Protein AF-A0A3C0W4L0-F1 (afdb_monomer)

Solvent-accessible surface area (backbone atoms only — not comparable to full-atom values): 7426 Å² total; per-residue (Å²): 118,70,77,74,48,52,60,53,75,69,36,69,66,49,52,52,50,51,52,50,51,52,50,52,52,50,57,62,49,46,58,58,50,50,53,48,50,55,60,29,67,74,44,61,80,92,48,27,71,58,48,40,53,51,43,54,53,50,50,51,50,51,48,51,50,50,52,51,49,48,58,54,44,64,68,42,68,60,64,76,41,72,74,82,52,77,50,104,87,46,76,51,57,45,28,57,56,57,56,48,51,51,53,51,50,51,49,49,55,51,49,53,51,53,55,51,52,64,65,65,68,71,67,79,93,78,85,131

Foldseek 3Di:
DVVVCVVLVVDPVNVVVVVVVVVVCVVVVVVLLVVQQVVLVVDDPVCSVVSSVVSVVVSVVVVVVVVVVVVVQVVQQPQPDQVVDDDVVDGPRDGSVNVVCVVVVVVVVVVVVVVVVVVPPPPDPDDD

Sequence (128 aa):
MLESITPLLTDPAAWAALVTLVVMEVVLGIDNLIFISILSNKLPPEHRQRTRRIGIGLALIMRLGLLATIGWIVGLTQPVFDLGFHGETFDTAFSWRDLILIAGGLFLLWKATKEIHHAVDTTPSNAM

Secondary structure (DSSP, 8-state):
--TTTHHHHH-HHHHHHHHHHHHHHHHHHHHHHHHHHHHHHTS-HHHHHHHHHHHHHHHHHHHHHHHHHHHHHHH--S-SEEEEEEETTEEEEE-HHHHHHHHHHHHHHHHHHHHHHHHHTT------

pLDDT: mean 76.52, std 12.46, range [43.38, 95.94]

Mean predicted aligned error: 12.7 Å

Structure (mmCIF, N/CA/C/O backbone):
data_AF-A0A3C0W4L0-F1
#
_entry.id   AF-A0A3C0W4L0-F1
#
loop_
_atom_site.group_PDB
_atom_site.id
_atom_site.type_symbol
_atom_site.label_atom_id
_atom_site.label_alt_id
_atom_site.label_comp_id
_atom_site.label_asym_id
_atom_site.label_entity_id
_atom_site.label_seq_id
_atom_site.pdbx_PDB_ins_code
_atom_site.Cartn_x
_atom_site.Cartn_y
_atom_site.Cartn_z
_atom_site.occupancy
_atom_site.B_iso_or_equiv
_atom_site.auth_seq_id
_atom_site.auth_comp_id
_atom_site.auth_asym_id
_atom_site.auth_atom_id
_atom_site.pdbx_PDB_model_num
ATOM 1 N N . MET A 1 1 ? -8.231 2.535 -29.037 1.00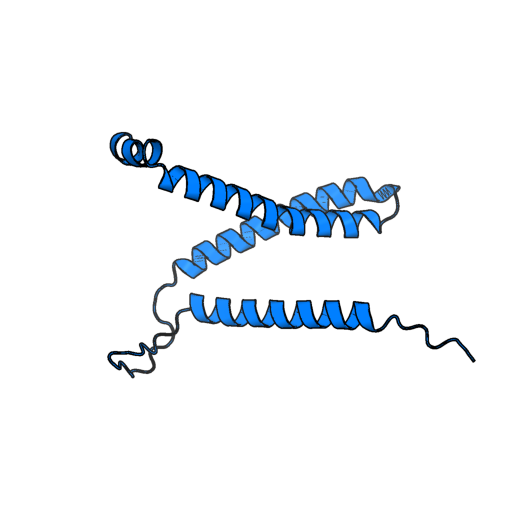 56.16 1 MET A N 1
ATOM 2 C CA . MET A 1 1 ? -8.415 2.359 -27.574 1.00 56.16 1 MET A CA 1
ATOM 3 C C . MET A 1 1 ? -9.290 1.158 -27.217 1.00 56.16 1 MET A C 1
ATOM 5 O O . MET A 1 1 ? -8.930 0.455 -26.286 1.00 56.16 1 MET A O 1
ATOM 9 N N . LEU A 1 2 ? -10.400 0.879 -27.921 1.00 60.41 2 LEU A N 1
ATOM 10 C CA . LEU A 1 2 ? -11.197 -0.336 -27.661 1.00 60.41 2 LEU A CA 1
ATOM 11 C C . LEU A 1 2 ? -10.554 -1.624 -28.223 1.00 60.41 2 LEU A C 1
ATOM 13 O O . LEU A 1 2 ? -10.645 -2.659 -27.575 1.00 60.41 2 LEU A O 1
ATOM 17 N N . GLU A 1 3 ? -9.824 -1.558 -29.344 1.00 67.62 3 GLU A N 1
ATOM 18 C CA . GLU A 1 3 ? -9.100 -2.716 -29.920 1.00 67.62 3 GLU A CA 1
ATOM 19 C C . GLU A 1 3 ? -7.938 -3.223 -29.048 1.00 67.62 3 GLU A C 1
ATOM 21 O O . GLU A 1 3 ? -7.581 -4.394 -29.107 1.00 67.62 3 GLU A O 1
ATOM 26 N N . SER A 1 4 ? -7.361 -2.370 -28.195 1.00 69.00 4 SER A N 1
ATOM 27 C CA . SER A 1 4 ? -6.267 -2.752 -27.291 1.00 69.00 4 SER A CA 1
ATOM 28 C C . SER A 1 4 ? -6.737 -3.506 -26.043 1.00 69.00 4 SER A C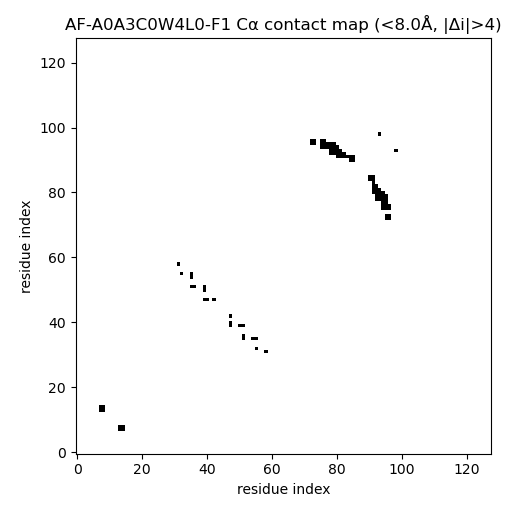 1
ATOM 30 O O . SER A 1 4 ? -5.942 -4.206 -25.427 1.00 69.00 4 SER A O 1
ATOM 32 N N . ILE A 1 5 ? -8.015 -3.383 -25.659 1.00 75.56 5 ILE A N 1
ATOM 33 C CA . ILE A 1 5 ? -8.580 -4.078 -24.486 1.00 75.56 5 ILE A CA 1
ATOM 34 C C . ILE A 1 5 ? -9.305 -5.378 -24.848 1.00 75.56 5 ILE A C 1
ATOM 36 O O . ILE A 1 5 ? -9.491 -6.238 -23.995 1.00 75.56 5 ILE A O 1
ATOM 40 N N . THR A 1 6 ? -9.694 -5.555 -26.112 1.00 77.25 6 THR A N 1
ATOM 41 C CA . THR A 1 6 ? -10.334 -6.780 -26.6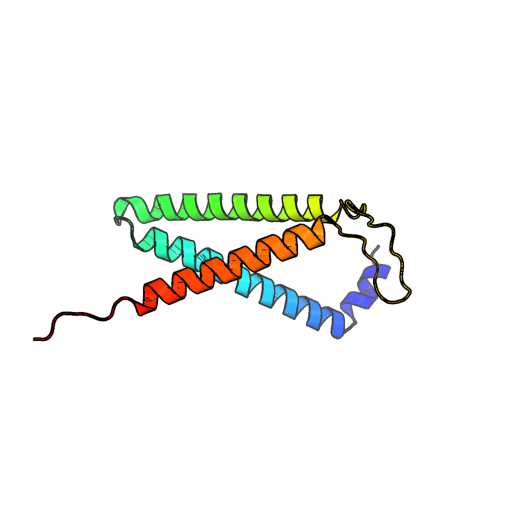11 1.00 77.25 6 THR A CA 1
ATOM 42 C C . THR A 1 6 ? -9.505 -8.055 -26.372 1.00 77.25 6 THR A C 1
ATOM 44 O O . THR A 1 6 ? -10.089 -9.039 -25.910 1.00 77.25 6 THR A O 1
ATOM 47 N N . PRO A 1 7 ? -8.171 -8.071 -26.597 1.00 74.81 7 PRO A N 1
ATOM 48 C CA . PRO A 1 7 ? -7.357 -9.245 -26.275 1.00 74.81 7 PRO A CA 1
ATOM 49 C C . PRO A 1 7 ? -7.277 -9.509 -24.763 1.00 74.81 7 PRO A C 1
ATOM 51 O O . PRO A 1 7 ? -7.342 -10.659 -24.349 1.00 74.81 7 PRO A O 1
ATOM 54 N N . LEU A 1 8 ? -7.243 -8.468 -23.921 1.00 75.38 8 LEU A N 1
ATOM 55 C CA . LEU A 1 8 ? -7.247 -8.614 -22.455 1.00 75.38 8 LEU A CA 1
ATOM 56 C C . LEU A 1 8 ? -8.557 -9.215 -21.923 1.00 75.38 8 LEU A C 1
ATOM 58 O O . LEU A 1 8 ? -8.553 -9.927 -20.928 1.00 75.38 8 LEU A O 1
ATOM 62 N N . LEU A 1 9 ? -9.687 -8.938 -22.578 1.00 78.88 9 LEU A N 1
ATOM 63 C CA . LEU A 1 9 ? -10.995 -9.473 -22.185 1.00 78.88 9 LEU A CA 1
ATOM 64 C C . LEU A 1 9 ? -11.185 -10.945 -22.574 1.00 78.88 9 LEU A C 1
ATOM 66 O O . LEU A 1 9 ? -12.030 -11.621 -21.990 1.00 78.88 9 LEU A O 1
ATOM 70 N N . THR A 1 10 ? -10.425 -11.432 -23.555 1.00 84.81 10 THR A N 1
ATOM 71 C CA . THR A 1 10 ? -10.519 -12.806 -24.072 1.00 84.81 10 THR A CA 1
ATOM 72 C C . THR A 1 10 ? -9.392 -13.713 -23.584 1.00 84.81 10 THR A C 1
ATOM 74 O O . THR A 1 10 ? -9.531 -14.930 -23.666 1.00 84.81 10 THR A O 1
ATOM 77 N N . ASP A 1 11 ? -8.317 -13.147 -23.031 1.00 88.69 11 ASP A N 1
ATOM 78 C CA . ASP A 1 11 ? -7.201 -13.891 -22.452 1.00 88.69 11 ASP A CA 1
ATOM 79 C C . ASP A 1 11 ? -7.539 -14.434 -21.043 1.00 88.69 11 ASP A C 1
ATOM 81 O O . ASP A 1 11 ? -7.732 -13.652 -20.104 1.00 88.69 11 ASP A O 1
ATOM 85 N N . PRO A 1 12 ? -7.565 -15.767 -20.838 1.00 88.31 12 PRO A N 1
ATOM 86 C CA . PRO A 1 12 ? -7.772 -16.371 -19.521 1.00 88.31 12 PRO A CA 1
ATOM 87 C C . PRO A 1 12 ? -6.735 -15.935 -18.476 1.00 88.31 12 PRO A C 1
ATOM 89 O O . PRO A 1 12 ? -7.056 -15.856 -17.288 1.00 88.31 12 PRO A O 1
ATOM 92 N N . ALA A 1 13 ? -5.499 -15.635 -18.893 1.00 90.19 13 ALA A N 1
ATOM 93 C CA . ALA A 1 13 ? -4.440 -15.200 -17.989 1.00 90.19 13 ALA A CA 1
ATOM 94 C C . ALA A 1 13 ? -4.720 -13.804 -17.413 1.00 90.19 13 ALA A C 1
ATOM 96 O O . ALA A 1 13 ? -4.478 -13.570 -16.228 1.00 90.19 13 ALA A O 1
ATOM 97 N N . ALA A 1 14 ? -5.297 -12.898 -18.207 1.00 89.12 14 ALA A N 1
ATOM 98 C CA . ALA A 1 14 ? -5.688 -11.568 -17.745 1.00 89.12 14 ALA A CA 1
ATOM 99 C C . ALA A 1 14 ? -6.790 -11.639 -16.675 1.00 89.12 14 ALA A C 1
ATOM 101 O O . ALA A 1 14 ? -6.717 -10.943 -15.660 1.00 89.12 14 ALA A O 1
ATOM 102 N N . TRP A 1 15 ? -7.767 -12.537 -16.842 1.00 91.50 15 TRP A N 1
ATOM 103 C CA . TRP A 1 15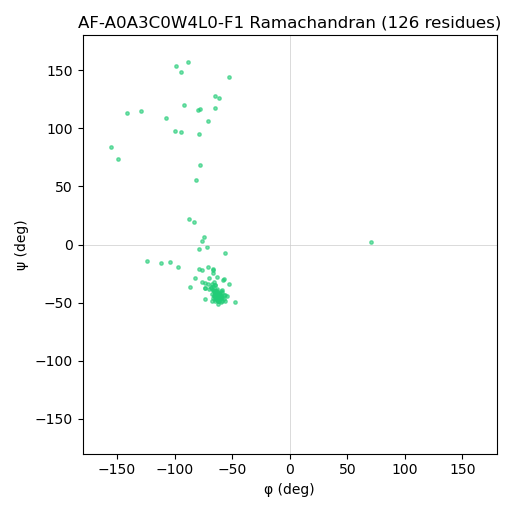 ? -8.794 -12.797 -15.828 1.00 91.50 15 TRP A CA 1
ATOM 104 C C . TRP A 1 15 ? -8.212 -13.400 -14.548 1.00 91.50 15 TRP A C 1
ATOM 106 O O . TRP A 1 15 ? -8.570 -12.969 -13.451 1.00 91.50 15 TRP A O 1
ATOM 116 N N . ALA A 1 16 ? -7.277 -14.346 -14.665 1.00 93.25 16 ALA A N 1
ATOM 117 C CA . ALA A 1 16 ? -6.586 -14.910 -13.508 1.00 93.25 16 ALA A CA 1
ATOM 118 C C . ALA A 1 16 ? -5.761 -13.849 -12.751 1.00 93.25 16 ALA A C 1
ATOM 120 O O . ALA A 1 16 ? -5.811 -13.785 -11.519 1.00 93.25 16 ALA A O 1
ATOM 121 N N . ALA A 1 17 ? -5.051 -12.976 -13.472 1.00 92.88 17 ALA A N 1
ATOM 122 C CA . ALA A 1 17 ? -4.304 -11.866 -12.888 1.00 92.88 17 ALA A CA 1
ATOM 123 C C . ALA A 1 17 ? -5.233 -10.856 -12.198 1.00 92.88 17 ALA A C 1
ATOM 125 O O . ALA A 1 17 ? -4.959 -10.454 -11.070 1.00 92.88 17 ALA A O 1
ATOM 126 N N . LEU A 1 18 ? -6.363 -10.499 -12.820 1.00 92.94 18 LEU A N 1
ATOM 127 C CA . LEU A 1 18 ? -7.370 -9.616 -12.228 1.00 92.94 18 LEU A CA 1
ATOM 128 C C . LEU A 1 18 ? -7.920 -10.194 -10.920 1.00 92.94 18 LEU A C 1
ATOM 130 O O . LEU A 1 18 ? -7.951 -9.497 -9.909 1.00 92.94 18 LEU A O 1
ATOM 134 N N . VAL A 1 19 ? -8.315 -11.471 -10.921 1.00 95.31 19 VAL A N 1
ATOM 135 C CA . VAL A 1 19 ? -8.802 -12.157 -9.715 1.00 95.31 19 VAL A CA 1
ATOM 136 C C . VAL A 1 19 ? -7.734 -12.138 -8.629 1.00 95.31 19 VAL A C 1
ATOM 138 O O . VAL A 1 19 ? -8.030 -11.780 -7.493 1.00 95.31 19 VAL A O 1
ATOM 141 N N . THR A 1 20 ? -6.486 -12.450 -8.976 1.00 94.81 20 THR A N 1
ATOM 142 C CA . THR A 1 20 ? -5.371 -12.430 -8.021 1.00 94.81 20 THR A CA 1
ATOM 143 C C . THR A 1 20 ? -5.154 -11.033 -7.436 1.00 94.81 20 THR A C 1
ATOM 145 O O . THR A 1 20 ? -5.013 -10.899 -6.223 1.00 94.81 20 THR A O 1
ATOM 148 N N . LEU A 1 21 ? -5.191 -9.981 -8.263 1.00 93.19 21 LEU A N 1
ATOM 149 C CA . LEU A 1 21 ? -5.062 -8.592 -7.811 1.00 93.19 21 LEU A CA 1
ATOM 150 C C . LEU A 1 21 ? -6.204 -8.190 -6.875 1.00 93.19 21 LEU A C 1
ATOM 152 O O . LEU A 1 21 ? -5.952 -7.597 -5.831 1.00 93.19 21 LEU A O 1
ATOM 156 N N . VAL A 1 22 ? -7.445 -8.549 -7.212 1.00 93.56 22 VAL A N 1
ATOM 157 C CA . VAL A 1 22 ? -8.618 -8.282 -6.365 1.00 93.56 22 VAL A CA 1
ATOM 158 C C . VAL A 1 22 ? -8.497 -9.012 -5.029 1.00 93.56 22 VAL A C 1
ATOM 160 O O . VAL A 1 22 ? -8.740 -8.416 -3.983 1.00 93.56 22 VAL A O 1
ATOM 163 N N . VAL A 1 23 ? -8.087 -10.282 -5.040 1.00 95.94 23 VAL A N 1
ATOM 164 C CA . VAL A 1 23 ? -7.880 -11.060 -3.812 1.00 95.94 23 VAL A CA 1
ATOM 165 C C . VAL A 1 23 ? -6.786 -10.429 -2.953 1.00 95.94 23 VAL A C 1
ATOM 167 O O . VAL A 1 23 ? -7.007 -10.219 -1.763 1.00 95.94 23 VAL A O 1
ATOM 170 N N . MET A 1 24 ? -5.640 -10.074 -3.540 1.00 93.81 24 MET A N 1
ATOM 171 C CA . MET A 1 24 ? -4.528 -9.462 -2.808 1.00 93.81 24 MET A CA 1
ATOM 172 C C . MET A 1 24 ? -4.926 -8.117 -2.193 1.00 93.81 24 MET A C 1
ATOM 174 O O . MET A 1 24 ? -4.626 -7.842 -1.034 1.00 93.81 24 MET A O 1
ATOM 178 N N . GLU A 1 25 ? -5.656 -7.301 -2.948 1.00 86.62 25 GLU A N 1
ATOM 179 C CA . GLU A 1 25 ? -6.183 -6.014 -2.498 1.00 86.62 25 GLU A CA 1
ATOM 180 C C . GLU A 1 25 ? -7.151 -6.176 -1.314 1.00 86.62 25 GLU A C 1
ATOM 182 O O . GLU A 1 25 ? -7.076 -5.423 -0.341 1.00 86.62 25 GLU A O 1
ATOM 187 N N . VAL A 1 26 ? -8.025 -7.187 -1.354 1.00 88.75 26 VAL A N 1
ATOM 188 C CA . VAL A 1 26 ? -8.943 -7.497 -0.249 1.00 88.75 26 VAL A CA 1
ATOM 189 C C . VAL A 1 26 ? -8.183 -7.988 0.983 1.00 88.75 26 VAL A C 1
ATOM 191 O O . VAL A 1 26 ? -8.447 -7.497 2.077 1.00 88.75 26 VAL A O 1
ATOM 194 N N . VAL A 1 27 ? -7.227 -8.910 0.828 1.00 90.00 27 VAL A N 1
ATOM 195 C CA . VAL A 1 27 ? -6.430 -9.449 1.946 1.00 90.00 27 VAL A CA 1
ATOM 196 C C . VAL A 1 27 ? -5.658 -8.330 2.647 1.00 90.00 27 VAL A C 1
ATOM 198 O O . VAL A 1 27 ? -5.781 -8.167 3.860 1.00 90.00 27 VAL A O 1
ATOM 201 N N . LEU A 1 28 ? -4.952 -7.493 1.883 1.00 84.06 28 LEU A N 1
ATOM 202 C CA . LEU A 1 28 ? -4.228 -6.340 2.424 1.00 84.06 28 LEU A CA 1
ATOM 203 C C . LEU A 1 28 ? -5.174 -5.290 3.032 1.00 84.06 28 LEU A C 1
ATOM 205 O O . LEU A 1 28 ? -4.846 -4.640 4.026 1.00 84.06 28 LEU A O 1
ATOM 209 N N . GLY A 1 29 ? -6.366 -5.115 2.456 1.00 81.56 29 GLY A N 1
ATOM 210 C CA . GLY A 1 29 ? -7.388 -4.207 2.973 1.00 81.56 29 GLY A CA 1
ATOM 211 C C . GLY A 1 29 ? -7.986 -4.656 4.311 1.00 81.56 29 GLY A C 1
ATOM 212 O O . GLY A 1 29 ? -8.302 -3.810 5.156 1.00 81.56 29 GLY A O 1
ATOM 213 N N . ILE A 1 30 ? -8.119 -5.970 4.525 1.00 85.62 30 ILE A N 1
ATOM 214 C CA . ILE A 1 30 ? -8.671 -6.553 5.755 1.00 85.62 30 ILE A CA 1
ATOM 215 C C . ILE A 1 30 ? -7.769 -6.256 6.953 1.00 85.62 30 ILE A C 1
ATOM 217 O O . ILE A 1 30 ? -8.288 -5.807 7.976 1.00 85.62 30 ILE A O 1
ATOM 221 N N . ASP A 1 31 ? -6.449 -6.413 6.829 1.00 82.50 31 ASP A N 1
ATOM 222 C CA . ASP A 1 31 ? -5.503 -6.128 7.920 1.00 82.50 31 ASP A CA 1
ATOM 223 C C . ASP A 1 31 ? -5.670 -4.700 8.462 1.00 82.50 31 ASP A C 1
ATOM 225 O O . ASP A 1 31 ? -5.756 -4.464 9.673 1.00 82.50 31 ASP A O 1
ATOM 229 N N . ASN A 1 32 ? -5.813 -3.736 7.550 1.00 80.69 32 ASN A N 1
ATOM 230 C CA . ASN A 1 32 ? -5.986 -2.329 7.891 1.00 80.69 32 ASN A CA 1
ATOM 231 C C . ASN A 1 32 ? -7.348 -2.049 8.561 1.00 80.69 32 ASN A C 1
ATOM 233 O O . ASN A 1 32 ? -7.433 -1.257 9.504 1.00 80.69 32 ASN A O 1
ATOM 237 N N . LEU A 1 33 ? -8.424 -2.722 8.132 1.00 82.44 33 LEU A N 1
ATOM 238 C CA . LEU A 1 33 ? -9.738 -2.612 8.776 1.00 82.44 33 LEU A CA 1
ATOM 239 C C . LEU A 1 33 ? -9.757 -3.273 10.164 1.00 82.44 33 LEU A C 1
ATOM 241 O O . LEU A 1 33 ? -10.370 -2.729 11.090 1.00 82.44 33 LEU A O 1
ATOM 245 N N . ILE A 1 34 ? -9.077 -4.414 10.321 1.00 84.44 34 ILE A N 1
ATOM 246 C CA . ILE A 1 34 ? -8.940 -5.129 11.595 1.00 84.44 34 ILE A CA 1
ATOM 247 C C . ILE A 1 34 ? -8.243 -4.236 12.622 1.00 84.44 34 ILE A C 1
ATOM 249 O O . ILE A 1 34 ? -8.766 -4.082 13.725 1.00 84.44 34 ILE A O 1
ATOM 253 N N . PHE A 1 35 ? -7.146 -3.562 12.263 1.00 83.19 35 PHE A N 1
ATOM 254 C CA . PHE A 1 35 ? -6.453 -2.639 13.169 1.00 83.19 35 PHE A CA 1
ATOM 255 C C . PHE A 1 35 ? -7.377 -1.529 13.700 1.00 83.19 35 PHE A C 1
ATOM 257 O O . PHE A 1 35 ? -7.477 -1.313 14.912 1.00 83.19 35 PHE A O 1
ATOM 264 N N . ILE A 1 36 ? -8.123 -0.867 12.807 1.00 81.38 36 ILE A N 1
ATOM 265 C CA . ILE A 1 36 ? -9.070 0.198 13.178 1.00 81.38 36 ILE A CA 1
ATOM 266 C C . ILE A 1 36 ? -10.187 -0.358 14.068 1.00 81.38 36 ILE A C 1
ATOM 268 O O . ILE A 1 36 ? -10.604 0.290 15.031 1.00 81.38 36 ILE A O 1
ATOM 272 N N . SER A 1 37 ? -10.677 -1.561 13.763 1.00 79.06 37 SER A N 1
ATOM 273 C CA . SER A 1 37 ? -11.734 -2.215 14.532 1.00 79.06 37 SER A CA 1
ATOM 274 C C . SER A 1 37 ? -11.263 -2.605 15.935 1.00 79.06 37 SER A C 1
ATOM 276 O O . SER A 1 37 ? -11.986 -2.369 16.902 1.00 79.06 37 SER A O 1
ATOM 278 N N . ILE A 1 38 ? -10.051 -3.150 16.071 1.00 83.06 38 ILE A N 1
ATOM 279 C CA . ILE A 1 38 ? -9.450 -3.502 17.365 1.00 83.06 38 ILE A CA 1
ATOM 280 C C . ILE A 1 38 ? -9.260 -2.243 18.216 1.00 83.06 38 ILE A C 1
ATOM 282 O O . ILE A 1 38 ? -9.694 -2.205 19.370 1.00 83.06 38 ILE A O 1
ATOM 286 N N . LEU A 1 39 ? -8.680 -1.184 17.642 1.00 80.25 39 LEU A N 1
ATOM 287 C CA . LEU A 1 39 ? -8.411 0.056 18.369 1.00 80.25 39 LEU A CA 1
ATOM 288 C C . LEU A 1 39 ? -9.706 0.779 18.774 1.00 80.25 39 LEU A C 1
ATOM 290 O O . LEU A 1 39 ? -9.819 1.274 19.894 1.00 80.25 39 LEU A O 1
ATOM 294 N N . SER A 1 40 ? -10.717 0.780 17.899 1.00 79.62 40 SER A N 1
ATOM 295 C CA . SER A 1 40 ? -12.039 1.338 18.200 1.00 79.62 40 SER A CA 1
ATOM 296 C C . SER A 1 40 ? -12.768 0.542 19.287 1.00 79.62 40 SER A C 1
ATOM 298 O O . SER A 1 40 ? -13.380 1.133 20.175 1.00 79.62 40 SER A O 1
ATOM 300 N N . ASN A 1 41 ? -12.659 -0.790 19.286 1.00 76.25 41 ASN A N 1
ATOM 301 C CA . ASN A 1 41 ? -13.287 -1.638 20.301 1.00 76.25 41 ASN A CA 1
ATOM 302 C C . ASN A 1 41 ? -12.692 -1.451 21.704 1.00 76.25 41 ASN A C 1
ATOM 304 O O . ASN A 1 41 ? -13.381 -1.718 22.688 1.00 76.25 41 ASN A O 1
ATOM 308 N N . LYS A 1 42 ? -11.470 -0.925 21.813 1.00 75.44 42 LYS A N 1
ATOM 309 C CA . LYS A 1 42 ? -10.822 -0.600 23.091 1.00 75.44 42 LYS A CA 1
ATOM 310 C C . LYS A 1 42 ? -11.305 0.725 23.711 1.00 75.44 42 LYS A C 1
ATOM 312 O O . LYS A 1 42 ? -10.889 1.052 24.818 1.00 75.44 42 LYS A O 1
ATOM 317 N N . LEU A 1 43 ? -12.169 1.478 23.019 1.00 75.62 43 LEU A N 1
ATOM 318 C CA . LEU A 1 43 ? -12.700 2.771 23.465 1.00 75.62 43 LEU A CA 1
ATOM 319 C C . LEU A 1 43 ? -14.106 2.662 24.085 1.00 75.62 43 LEU A C 1
ATOM 321 O O . LEU A 1 43 ? -14.872 1.767 23.704 1.00 75.62 43 LEU A O 1
ATOM 325 N N . PRO A 1 44 ? -14.473 3.602 24.985 1.00 75.38 44 PRO A N 1
ATOM 326 C CA . PRO A 1 44 ? -15.805 3.679 25.578 1.00 75.38 44 PRO A CA 1
ATOM 327 C C . PRO A 1 44 ? -16.914 3.697 24.511 1.00 75.38 44 PRO A C 1
ATOM 329 O O . PRO A 1 44 ? -16.734 4.306 23.446 1.00 75.38 44 PRO A O 1
ATOM 332 N N . PRO A 1 45 ? -18.074 3.062 24.772 1.00 74.19 45 PRO A N 1
ATOM 333 C CA . PRO A 1 45 ? -19.154 2.914 23.792 1.00 74.19 45 PRO A CA 1
ATOM 334 C C . PRO A 1 45 ? -19.659 4.258 23.244 1.00 74.19 45 PRO A C 1
ATOM 336 O O . PRO A 1 45 ? -20.027 4.340 22.073 1.00 74.19 45 PRO A O 1
ATOM 339 N N . GLU A 1 46 ? -19.571 5.323 24.040 1.00 79.44 46 GLU A N 1
ATOM 340 C CA . GLU A 1 46 ? -19.952 6.692 23.671 1.00 79.44 46 GLU A CA 1
ATOM 341 C C . GLU A 1 46 ? -19.059 7.315 22.578 1.00 79.44 46 GLU A C 1
ATOM 343 O O . GLU A 1 46 ? -19.478 8.232 21.870 1.00 79.44 46 GLU A O 1
ATOM 348 N N . HIS A 1 47 ? -17.831 6.816 22.390 1.00 76.88 47 HIS A N 1
ATOM 349 C CA . HIS A 1 47 ? -16.868 7.357 21.421 1.00 76.88 47 HIS A CA 1
ATOM 350 C C . HIS A 1 47 ? -16.581 6.421 20.243 1.00 76.88 47 HIS A C 1
ATOM 352 O O . HIS A 1 47 ? -16.107 6.881 19.203 1.00 76.88 47 HIS A O 1
ATOM 358 N N . ARG A 1 48 ? -16.939 5.132 20.343 1.00 76.81 48 ARG A N 1
ATOM 359 C CA . ARG A 1 48 ? -16.700 4.117 19.298 1.00 76.81 48 ARG A CA 1
ATOM 360 C C . ARG A 1 48 ? -17.113 4.570 17.904 1.00 76.81 48 ARG A C 1
ATOM 362 O O . ARG A 1 48 ? -16.334 4.466 16.962 1.00 76.81 48 ARG A O 1
ATOM 369 N N . GLN A 1 49 ? -18.330 5.089 17.763 1.00 77.50 49 GLN A N 1
ATOM 370 C CA . GLN A 1 49 ? -18.893 5.385 16.446 1.00 77.50 49 GLN A CA 1
ATOM 371 C C . GLN A 1 49 ? -18.225 6.592 15.764 1.00 77.50 49 GLN A C 1
ATOM 373 O O . GLN A 1 49 ? -18.081 6.600 14.538 1.00 77.50 49 GLN A O 1
ATOM 378 N N . ARG A 1 50 ? -17.798 7.596 16.546 1.00 81.25 50 ARG A N 1
ATOM 379 C CA . ARG A 1 50 ? -17.031 8.747 16.043 1.00 81.25 50 ARG A CA 1
ATOM 380 C C . ARG A 1 50 ? -15.602 8.337 15.717 1.00 81.25 50 ARG A C 1
ATOM 382 O O . ARG A 1 50 ? -15.141 8.611 14.613 1.00 81.25 50 ARG A O 1
ATOM 389 N N . THR A 1 51 ? -14.944 7.604 16.612 1.00 80.81 51 THR A N 1
ATOM 390 C CA . THR A 1 51 ? -13.568 7.155 16.387 1.00 80.81 51 THR A CA 1
ATOM 391 C C . THR A 1 51 ? -13.460 6.187 15.218 1.00 80.81 51 THR A C 1
ATOM 393 O O . THR A 1 51 ? -12.499 6.264 14.467 1.00 80.81 51 THR A O 1
ATOM 396 N N . ARG A 1 52 ? -14.459 5.329 14.981 1.00 80.94 52 ARG A N 1
ATOM 397 C CA . ARG A 1 52 ? -14.475 4.450 13.804 1.00 80.94 52 ARG A CA 1
ATOM 398 C C . ARG A 1 52 ? -14.588 5.242 12.501 1.00 80.94 52 ARG A C 1
ATOM 400 O O . ARG A 1 52 ? -13.855 4.959 11.564 1.00 80.94 52 ARG A O 1
ATOM 407 N N . ARG A 1 53 ? -15.459 6.257 12.447 1.00 83.94 53 ARG A N 1
ATOM 408 C CA . ARG A 1 53 ? -15.590 7.138 11.271 1.00 83.94 53 ARG A CA 1
ATOM 409 C C . ARG A 1 53 ? -14.310 7.926 10.998 1.00 83.94 53 ARG A C 1
ATOM 411 O O . ARG A 1 53 ? -13.846 7.941 9.863 1.00 83.94 53 ARG A O 1
ATOM 418 N N . ILE A 1 54 ? -13.726 8.524 12.036 1.00 85.75 54 ILE A N 1
ATOM 419 C CA . ILE A 1 54 ? -12.461 9.265 11.927 1.00 85.75 54 ILE A CA 1
ATOM 420 C C . ILE A 1 54 ? -11.317 8.315 11.559 1.00 85.75 54 ILE A C 1
ATOM 422 O O . ILE A 1 54 ? -10.523 8.637 10.687 1.00 85.75 54 ILE A O 1
ATOM 426 N N . GLY A 1 55 ? -11.267 7.126 12.161 1.00 84.56 55 GLY A N 1
ATOM 427 C CA . GLY A 1 55 ? -10.259 6.105 11.888 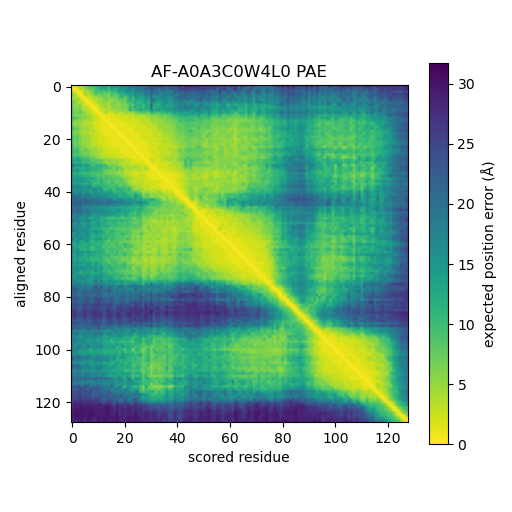1.0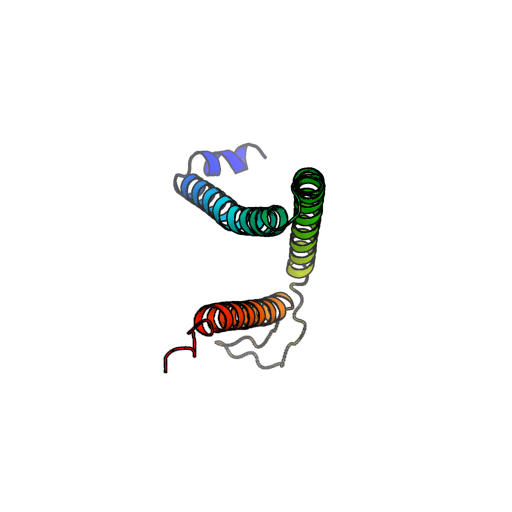0 84.56 55 GLY A CA 1
ATOM 428 C C . GLY A 1 55 ? -10.308 5.596 10.451 1.00 84.56 55 GLY A C 1
ATOM 429 O O . GLY A 1 55 ? -9.268 5.516 9.813 1.00 84.56 55 GLY A O 1
ATOM 430 N N . ILE A 1 56 ? -11.500 5.331 9.905 1.00 86.12 56 ILE A N 1
ATOM 431 C CA . ILE A 1 56 ? -11.667 4.938 8.496 1.00 86.12 56 ILE A CA 1
ATOM 432 C C . ILE A 1 56 ? -11.265 6.086 7.560 1.00 86.12 56 ILE A C 1
ATOM 434 O O . ILE A 1 56 ? -10.542 5.855 6.595 1.00 86.12 56 ILE A O 1
ATOM 438 N N . GLY A 1 57 ? -11.686 7.322 7.854 1.00 86.56 57 GLY A N 1
ATOM 439 C CA . GLY A 1 57 ? -11.316 8.491 7.052 1.00 86.56 57 GLY A CA 1
ATOM 440 C C . GLY A 1 57 ? -9.806 8.746 7.045 1.00 86.56 57 GLY A C 1
ATOM 441 O O . GLY A 1 57 ? -9.207 8.900 5.984 1.00 86.56 57 GLY A O 1
ATOM 442 N N . LEU A 1 58 ? -9.174 8.716 8.220 1.00 85.69 58 LEU A N 1
ATOM 443 C CA . LEU A 1 58 ? -7.729 8.879 8.368 1.00 85.69 58 LEU A CA 1
ATOM 444 C C . LEU A 1 58 ? -6.961 7.731 7.702 1.00 85.69 58 LEU A C 1
ATOM 446 O O . LEU A 1 58 ? -5.954 7.977 7.046 1.00 85.69 58 LEU A O 1
ATOM 450 N N . ALA A 1 59 ? -7.446 6.494 7.820 1.00 82.88 59 ALA A N 1
ATOM 451 C CA . ALA A 1 59 ? -6.834 5.336 7.178 1.00 82.88 59 ALA A CA 1
ATOM 452 C C . ALA A 1 59 ? -6.906 5.414 5.651 1.00 82.88 59 ALA A C 1
ATOM 454 O O . ALA A 1 59 ? -5.934 5.074 4.982 1.00 82.88 59 ALA A O 1
ATOM 455 N N . LEU A 1 60 ? -8.019 5.902 5.093 1.00 85.06 60 LEU A N 1
ATOM 456 C CA . LEU A 1 60 ? -8.137 6.140 3.657 1.00 85.06 60 LEU A CA 1
ATOM 457 C C . LEU A 1 60 ? -7.161 7.230 3.196 1.00 85.06 60 LEU A C 1
ATOM 459 O O . LEU A 1 60 ? -6.478 7.043 2.195 1.00 85.06 60 LEU A O 1
ATOM 463 N N . ILE A 1 61 ? -7.048 8.334 3.942 1.00 87.94 61 ILE A N 1
ATOM 464 C CA . ILE A 1 61 ? -6.098 9.414 3.632 1.00 87.94 61 ILE A CA 1
ATOM 465 C C . ILE A 1 61 ? -4.655 8.909 3.701 1.00 87.94 61 ILE A C 1
ATOM 467 O O . ILE A 1 61 ? -3.897 9.137 2.765 1.00 87.94 61 ILE A O 1
ATOM 471 N N . MET A 1 62 ? -4.279 8.190 4.762 1.00 83.19 62 MET A N 1
ATOM 472 C CA . MET A 1 62 ? -2.945 7.591 4.884 1.00 83.19 62 MET A CA 1
ATOM 473 C C . MET A 1 62 ? -2.660 6.628 3.738 1.00 83.19 62 MET A C 1
ATOM 475 O O . MET A 1 62 ? -1.570 6.651 3.175 1.00 83.19 62 MET A O 1
ATOM 479 N N . ARG A 1 63 ? -3.651 5.822 3.346 1.00 84.69 63 ARG A N 1
ATOM 480 C CA . ARG A 1 63 ? -3.530 4.900 2.219 1.00 84.69 63 ARG A CA 1
ATOM 481 C C . ARG A 1 63 ? -3.287 5.632 0.905 1.00 84.69 63 ARG A C 1
ATOM 483 O O . ARG A 1 63 ? -2.352 5.290 0.190 1.00 84.69 63 ARG A O 1
ATOM 490 N N . LEU A 1 64 ? -4.107 6.632 0.593 1.00 87.56 64 LEU A N 1
ATOM 491 C CA . LEU A 1 64 ? -3.954 7.444 -0.614 1.00 87.56 64 LEU A CA 1
ATOM 492 C C . LEU A 1 64 ? -2.632 8.217 -0.600 1.00 87.56 64 LEU A C 1
ATOM 494 O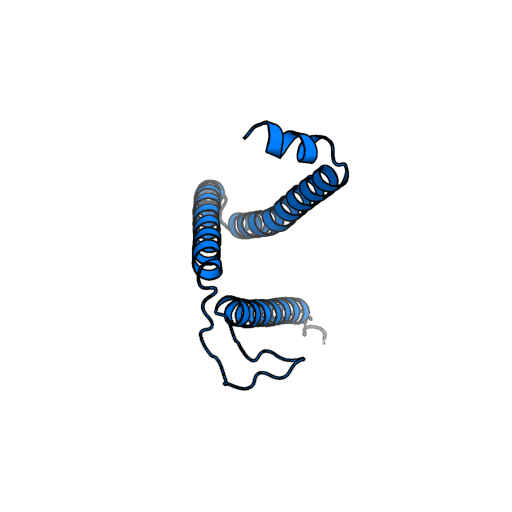 O . LEU A 1 64 ? -1.975 8.298 -1.630 1.00 87.56 64 LEU A O 1
ATOM 498 N N . GLY A 1 65 ? -2.210 8.718 0.562 1.00 88.75 65 GLY A N 1
ATOM 499 C CA . GLY A 1 65 ? -0.921 9.376 0.753 1.00 88.75 65 GLY A CA 1
ATOM 500 C C . GLY A 1 65 ? 0.257 8.441 0.488 1.00 88.75 65 GLY A C 1
ATOM 501 O O . GLY A 1 65 ? 1.140 8.792 -0.291 1.00 88.75 65 GLY A O 1
ATOM 502 N N . LEU A 1 66 ? 0.255 7.232 1.061 1.00 83.19 66 LEU A N 1
ATOM 503 C CA . LEU A 1 66 ? 1.274 6.215 0.781 1.00 83.19 66 LEU A CA 1
ATOM 504 C C . LEU A 1 66 ? 1.273 5.805 -0.693 1.00 83.19 66 LEU A C 1
ATOM 506 O O . LEU A 1 66 ? 2.335 5.781 -1.302 1.00 83.19 66 LEU A O 1
ATOM 510 N N . LEU A 1 67 ? 0.106 5.528 -1.283 1.00 85.50 67 LEU A N 1
ATOM 511 C CA . LEU A 1 67 ? -0.004 5.160 -2.698 1.00 85.50 67 LEU A CA 1
ATOM 512 C C . LEU A 1 67 ? 0.493 6.277 -3.623 1.00 85.50 67 LEU A C 1
ATOM 514 O O . LEU A 1 67 ? 1.237 5.999 -4.558 1.00 85.50 67 LEU A O 1
ATOM 518 N N . ALA A 1 68 ? 0.138 7.534 -3.350 1.00 84.19 68 ALA A N 1
ATOM 519 C CA . ALA A 1 68 ? 0.612 8.685 -4.116 1.00 84.19 68 ALA A CA 1
ATOM 520 C C . ALA A 1 68 ? 2.123 8.894 -3.952 1.00 84.19 68 ALA A C 1
ATOM 522 O O . ALA A 1 68 ? 2.818 9.168 -4.927 1.00 84.19 68 ALA A O 1
ATOM 523 N N . THR A 1 69 ? 2.640 8.707 -2.735 1.00 83.25 69 THR A N 1
ATOM 524 C CA . THR A 1 69 ? 4.075 8.798 -2.437 1.00 83.25 69 THR A CA 1
ATOM 525 C C . THR A 1 69 ? 4.839 7.704 -3.175 1.00 83.25 69 THR A C 1
ATOM 527 O O . THR A 1 69 ? 5.810 8.008 -3.856 1.00 83.25 69 THR A O 1
ATOM 530 N N . ILE A 1 70 ? 4.364 6.454 -3.134 1.00 79.69 70 ILE A N 1
ATOM 531 C CA . ILE A 1 70 ? 4.934 5.335 -3.896 1.00 79.69 70 ILE A CA 1
ATOM 532 C C . ILE A 1 70 ? 4.863 5.615 -5.397 1.00 79.69 70 ILE A C 1
ATOM 534 O O . ILE A 1 70 ? 5.861 5.435 -6.081 1.00 79.69 70 ILE A O 1
ATOM 538 N N . GLY A 1 71 ? 3.728 6.086 -5.919 1.00 79.56 71 GLY A N 1
ATOM 539 C CA . GLY A 1 71 ? 3.593 6.435 -7.335 1.00 79.56 71 GLY A CA 1
ATOM 540 C C . GLY A 1 71 ? 4.590 7.512 -7.768 1.00 79.56 71 GLY A C 1
ATOM 541 O O . GLY A 1 71 ? 5.192 7.402 -8.834 1.00 79.56 71 GLY A O 1
ATOM 542 N N . TRP A 1 72 ? 4.828 8.509 -6.913 1.00 80.56 72 TRP A N 1
ATOM 543 C CA . TRP A 1 72 ? 5.846 9.530 -7.142 1.00 80.56 72 TRP A CA 1
ATOM 544 C C . TRP A 1 72 ? 7.265 8.944 -7.090 1.00 80.56 72 TRP A C 1
ATOM 546 O O . TRP A 1 72 ? 8.029 9.129 -8.030 1.00 80.56 72 TRP A O 1
ATOM 556 N N . ILE A 1 73 ? 7.586 8.157 -6.060 1.00 73.25 73 ILE A N 1
ATOM 557 C CA . ILE A 1 73 ? 8.878 7.477 -5.862 1.00 73.25 73 ILE A CA 1
ATOM 558 C C . ILE A 1 73 ? 9.220 6.522 -7.006 1.00 73.25 73 ILE A C 1
ATOM 560 O O . ILE A 1 73 ? 10.359 6.497 -7.458 1.00 73.25 73 ILE A O 1
ATOM 564 N N . VAL A 1 74 ? 8.259 5.723 -7.474 1.00 68.81 74 VAL A N 1
ATOM 565 C CA . VAL A 1 74 ? 8.462 4.769 -8.575 1.00 68.81 74 VAL A CA 1
ATOM 566 C C . VAL A 1 74 ? 8.814 5.505 -9.866 1.00 68.81 74 VAL A C 1
ATOM 568 O O . VAL A 1 74 ? 9.549 4.961 -10.680 1.00 68.81 74 VAL A O 1
ATOM 571 N N . GLY A 1 75 ? 8.358 6.750 -10.033 1.00 66.56 75 GLY A N 1
ATOM 572 C CA . GLY A 1 75 ? 8.783 7.627 -11.124 1.00 66.56 75 GLY A CA 1
ATOM 573 C C . GLY A 1 75 ? 10.226 8.134 -10.999 1.00 66.56 75 GLY A C 1
ATOM 574 O O . GLY A 1 75 ? 10.819 8.512 -12.008 1.00 66.56 75 GLY A O 1
ATOM 575 N N . LEU A 1 76 ? 10.834 8.101 -9.807 1.00 63.56 76 LEU A N 1
ATOM 576 C CA . LEU A 1 76 ? 12.257 8.394 -9.600 1.00 63.56 76 LEU A CA 1
ATOM 577 C C . LEU A 1 76 ? 13.125 7.163 -9.930 1.00 63.56 76 LEU A C 1
ATOM 579 O O . LEU A 1 76 ? 13.938 6.707 -9.125 1.00 63.56 76 LEU A O 1
ATOM 583 N N . THR A 1 77 ? 12.987 6.637 -11.149 1.00 61.91 77 THR A N 1
ATOM 584 C CA . THR A 1 77 ? 13.846 5.562 -11.675 1.00 61.91 77 THR A CA 1
ATOM 585 C C . THR A 1 77 ? 15.262 6.029 -12.009 1.00 61.91 77 THR A C 1
ATOM 587 O O . THR A 1 77 ? 16.071 5.211 -12.442 1.00 61.91 77 THR A O 1
ATOM 590 N N . GLN A 1 78 ? 15.582 7.319 -11.846 1.00 58.53 78 GLN A N 1
ATOM 591 C CA . GLN A 1 78 ? 16.951 7.789 -12.035 1.00 58.53 78 GLN A CA 1
ATOM 592 C C . GLN A 1 78 ? 17.865 7.162 -10.967 1.00 58.53 78 GLN A C 1
ATOM 594 O O . GLN A 1 78 ? 17.530 7.224 -9.778 1.00 58.53 78 GLN A O 1
ATOM 599 N N . PRO A 1 79 ? 18.985 6.534 -11.370 1.00 59.25 79 PRO A N 1
ATOM 600 C CA . PRO A 1 79 ? 19.933 5.944 -10.434 1.00 59.25 79 PRO A CA 1
ATOM 601 C C . PRO A 1 79 ? 20.495 7.043 -9.528 1.00 59.25 79 PRO A C 1
ATOM 603 O O . PRO A 1 79 ? 20.959 8.079 -9.999 1.00 59.25 79 PRO A O 1
ATOM 606 N N . VAL A 1 80 ? 20.385 6.840 -8.216 1.00 55.66 80 VAL A N 1
ATOM 607 C CA . VAL A 1 80 ? 20.789 7.825 -7.192 1.00 55.66 80 VAL A CA 1
ATOM 608 C C . VAL A 1 80 ? 22.264 7.674 -6.868 1.00 55.66 80 VAL A C 1
ATOM 610 O O . VAL A 1 80 ? 22.966 8.649 -6.621 1.00 55.66 80 VAL A O 1
ATOM 613 N N . PHE A 1 81 ? 22.708 6.420 -6.875 1.00 56.62 81 PHE A N 1
ATOM 614 C CA . PHE A 1 81 ? 24.081 6.007 -6.696 1.00 56.62 81 PHE A CA 1
ATOM 615 C C . PHE A 1 81 ? 24.430 5.067 -7.838 1.00 56.62 81 PHE A C 1
ATOM 617 O O . PHE A 1 81 ? 23.866 3.979 -7.944 1.00 56.62 81 PHE A O 1
ATOM 624 N N . ASP A 1 82 ? 25.357 5.509 -8.676 1.00 54.56 82 ASP A N 1
ATOM 625 C CA . ASP A 1 82 ? 26.095 4.649 -9.584 1.00 54.56 82 ASP A CA 1
ATOM 626 C C . ASP A 1 82 ? 27.514 4.543 -9.023 1.00 54.56 82 ASP A C 1
ATOM 628 O O . ASP A 1 82 ? 28.257 5.525 -8.969 1.00 54.56 82 ASP A O 1
ATOM 632 N N . LEU A 1 83 ? 27.862 3.368 -8.501 1.00 55.56 83 LEU A N 1
ATOM 633 C CA . LEU A 1 83 ? 29.198 3.106 -7.965 1.00 55.56 83 LEU A CA 1
ATOM 634 C C . LEU A 1 83 ? 30.241 2.885 -9.082 1.00 55.56 83 LEU A C 1
ATOM 636 O O . LEU A 1 83 ? 31.396 2.614 -8.769 1.00 55.56 83 LEU A O 1
ATOM 640 N N . GLY A 1 84 ? 29.876 3.015 -10.367 1.00 54.12 84 GLY A N 1
ATOM 641 C CA . GLY A 1 84 ? 30.793 2.942 -1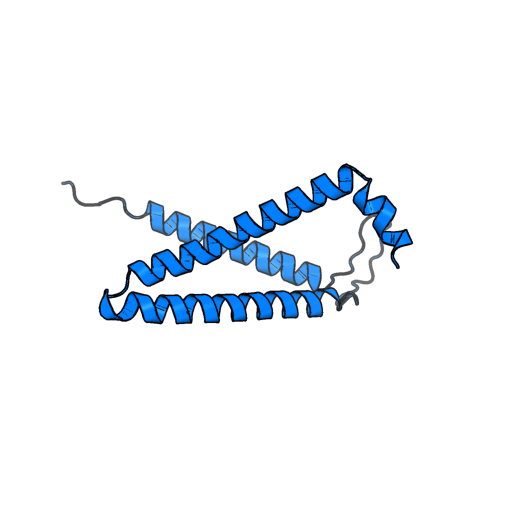1.513 1.00 54.12 84 GLY A CA 1
ATOM 642 C C . GLY A 1 84 ? 31.347 1.541 -11.796 1.00 54.12 84 GLY A C 1
ATOM 643 O O . GLY A 1 84 ? 32.151 1.360 -12.710 1.00 54.12 84 GLY A O 1
ATOM 644 N N . PHE A 1 85 ? 30.920 0.538 -11.027 1.00 55.41 85 PHE A N 1
ATOM 645 C CA . PHE A 1 85 ? 31.204 -0.871 -11.266 1.00 55.41 85 PHE A CA 1
ATOM 646 C C . PHE A 1 85 ? 30.045 -1.473 -12.066 1.00 55.41 85 PHE A C 1
ATOM 648 O O . PHE A 1 85 ? 29.027 -1.861 -11.491 1.00 55.41 85 PHE A O 1
ATOM 655 N N . HIS A 1 86 ? 30.213 -1.554 -13.387 1.00 55.22 86 HIS A N 1
ATOM 656 C CA . HIS A 1 86 ? 29.354 -2.350 -14.265 1.00 55.22 86 HIS A CA 1
ATOM 657 C C . HIS A 1 86 ? 30.071 -3.667 -14.577 1.00 55.22 86 HIS A C 1
ATOM 659 O O . HIS A 1 86 ? 30.957 -3.723 -15.430 1.00 55.22 86 HIS A O 1
ATOM 665 N N . GLY A 1 87 ? 29.732 -4.727 -13.847 1.00 54.50 87 GLY A N 1
ATOM 666 C CA . GLY A 1 87 ? 30.066 -6.092 -14.250 1.00 54.50 87 GLY A CA 1
ATOM 667 C C . GLY A 1 87 ? 28.887 -6.691 -15.011 1.00 54.50 87 GLY A C 1
ATOM 668 O O . GLY A 1 87 ? 27.745 -6.397 -14.677 1.00 54.50 87 GLY A O 1
ATOM 669 N N . GLU A 1 88 ? 29.131 -7.585 -15.974 1.00 54.31 88 GLU A N 1
ATOM 670 C CA . GLU A 1 88 ? 28.087 -8.232 -16.799 1.00 54.31 88 GLU A CA 1
ATOM 671 C C . GLU A 1 88 ? 26.997 -8.984 -15.995 1.00 54.31 88 GLU A C 1
ATOM 673 O O . GLU A 1 88 ? 26.011 -9.448 -16.560 1.00 54.31 88 GLU A O 1
ATOM 678 N N . THR A 1 89 ? 27.157 -9.124 -14.674 1.00 56.00 89 THR A N 1
ATOM 679 C CA . THR A 1 89 ? 26.249 -9.853 -13.772 1.00 56.00 89 THR A CA 1
ATOM 680 C C . THR A 1 89 ? 25.722 -9.010 -12.600 1.00 56.00 89 THR A C 1
ATOM 682 O O . THR A 1 89 ? 24.766 -9.422 -11.951 1.00 56.00 89 THR A O 1
ATOM 685 N N . PHE A 1 90 ? 26.303 -7.839 -12.317 1.00 53.81 90 PHE A N 1
ATOM 686 C CA . PHE A 1 90 ? 25.888 -6.979 -11.204 1.00 53.81 90 PHE A CA 1
ATOM 687 C C . PHE A 1 90 ? 25.953 -5.514 -11.627 1.00 53.81 90 PHE A C 1
ATOM 689 O O . PHE A 1 90 ? 27.034 -4.973 -11.858 1.00 53.81 90 PHE A O 1
ATOM 696 N N . ASP A 1 91 ? 24.781 -4.890 -11.708 1.00 58.12 91 ASP A N 1
ATOM 697 C CA . ASP A 1 91 ? 24.653 -3.450 -11.874 1.00 58.12 91 ASP A CA 1
ATOM 698 C C . ASP A 1 91 ? 24.556 -2.826 -10.479 1.00 58.12 91 ASP A C 1
ATOM 700 O O . ASP A 1 91 ? 23.672 -3.169 -9.691 1.00 58.12 91 ASP A O 1
ATOM 704 N N . THR A 1 92 ? 25.498 -1.947 -10.139 1.00 57.28 92 THR A N 1
ATOM 705 C CA . THR A 1 92 ? 25.572 -1.327 -8.803 1.00 57.28 92 THR A CA 1
ATOM 706 C C . THR A 1 92 ? 24.721 -0.050 -8.719 1.00 57.28 92 THR A C 1
ATOM 708 O O . THR A 1 92 ? 24.957 0.819 -7.878 1.00 57.28 92 THR A O 1
ATOM 711 N N . ALA A 1 93 ? 23.735 0.070 -9.610 1.00 62.84 93 ALA A N 1
ATOM 712 C CA . ALA A 1 93 ? 22.806 1.182 -9.688 1.00 62.84 93 ALA A CA 1
ATOM 713 C C . ALA A 1 93 ? 21.719 1.030 -8.615 1.00 62.84 93 ALA A C 1
ATOM 715 O O . ALA A 1 93 ? 20.707 0.358 -8.811 1.00 62.84 93 ALA A O 1
ATOM 716 N N . PHE A 1 94 ? 21.918 1.670 -7.463 1.00 67.06 94 PHE A N 1
ATOM 717 C CA . PHE A 1 94 ? 20.888 1.725 -6.428 1.00 67.06 94 PHE A CA 1
ATOM 718 C C . PHE A 1 94 ? 19.851 2.796 -6.782 1.00 67.06 94 PHE A C 1
ATOM 720 O O . PHE A 1 94 ? 20.147 3.997 -6.831 1.00 67.06 94 PHE A O 1
ATOM 727 N N . SER A 1 95 ? 18.612 2.358 -7.015 1.00 72.00 95 SER A N 1
ATOM 728 C CA . SER A 1 95 ? 17.470 3.251 -7.205 1.00 72.00 95 SER A CA 1
ATOM 729 C C . SER A 1 95 ? 16.815 3.601 -5.864 1.00 72.00 95 SER A C 1
ATOM 731 O O . SER A 1 95 ? 16.877 2.844 -4.891 1.00 72.00 95 SER A O 1
ATOM 733 N N . TRP A 1 96 ? 16.105 4.732 -5.822 1.00 71.38 96 TRP A N 1
ATOM 734 C CA . TRP A 1 96 ? 15.243 5.110 -4.698 1.00 71.38 96 TRP A CA 1
ATOM 735 C C . TRP A 1 96 ? 14.241 4.010 -4.322 1.00 71.38 96 TRP A C 1
ATOM 737 O O . TRP A 1 96 ? 13.950 3.821 -3.140 1.00 71.38 96 TRP A O 1
ATOM 747 N N . ARG A 1 97 ? 13.750 3.248 -5.311 1.00 74.19 97 ARG A N 1
ATOM 748 C CA . ARG A 1 97 ? 12.888 2.079 -5.084 1.00 74.19 97 ARG A CA 1
ATOM 749 C C . ARG A 1 97 ? 13.558 1.054 -4.170 1.00 74.19 97 ARG A C 1
ATOM 751 O O . ARG A 1 97 ? 12.928 0.567 -3.235 1.00 74.19 97 ARG A O 1
ATOM 758 N N . ASP A 1 98 ? 14.819 0.736 -4.437 1.00 78.56 98 ASP A N 1
ATOM 759 C CA . ASP A 1 98 ? 15.514 -0.368 -3.777 1.00 78.56 98 ASP A CA 1
ATOM 760 C C . ASP A 1 98 ? 15.868 0.012 -2.330 1.00 78.56 98 ASP A C 1
ATOM 762 O O . ASP A 1 98 ? 15.669 -0.782 -1.411 1.00 78.56 98 ASP A O 1
ATOM 766 N N . LEU A 1 99 ? 16.251 1.273 -2.097 1.00 81.25 99 LEU A N 1
ATOM 767 C CA . LEU A 1 99 ? 16.425 1.839 -0.752 1.00 81.25 99 LEU A CA 1
ATOM 768 C C . LEU A 1 99 ? 15.148 1.742 0.093 1.00 81.25 99 LEU A C 1
ATOM 770 O O . LEU A 1 99 ? 15.197 1.375 1.268 1.00 81.25 99 LEU A O 1
ATOM 774 N N . ILE A 1 100 ? 13.995 2.046 -0.503 1.00 79.81 100 ILE A N 1
ATOM 775 C CA . ILE A 1 100 ? 12.708 2.036 0.200 1.00 79.81 100 ILE A CA 1
ATOM 776 C C . ILE A 1 100 ? 12.222 0.614 0.466 1.00 79.81 100 ILE A C 1
ATOM 778 O O . ILE A 1 100 ? 11.691 0.356 1.545 1.00 79.81 100 ILE A O 1
ATOM 782 N N . LEU A 1 101 ? 12.441 -0.322 -0.460 1.00 80.75 101 LEU A N 1
ATOM 783 C CA . LEU A 1 101 ? 12.141 -1.737 -0.237 1.00 80.75 101 LEU A CA 1
ATOM 784 C C . LEU A 1 101 ? 12.979 -2.319 0.904 1.00 80.75 101 LEU A C 1
ATOM 786 O O . LEU A 1 101 ? 12.435 -3.018 1.758 1.00 80.75 101 LEU A O 1
ATOM 790 N N . ILE A 1 102 ? 14.272 -1.988 0.969 1.00 85.19 102 ILE A N 1
ATOM 791 C CA . ILE A 1 102 ? 15.150 -2.429 2.060 1.00 85.19 102 ILE A CA 1
ATOM 792 C C . ILE A 1 102 ? 14.701 -1.821 3.392 1.00 85.19 102 ILE A C 1
ATOM 794 O O . ILE A 1 102 ? 14.524 -2.551 4.368 1.00 85.19 102 ILE A O 1
ATOM 798 N N . ALA A 1 103 ? 14.461 -0.506 3.441 1.00 86.00 103 ALA A N 1
ATOM 799 C CA . ALA A 1 103 ? 14.018 0.172 4.658 1.00 86.00 103 ALA A CA 1
ATOM 800 C C . ALA A 1 103 ? 12.648 -0.338 5.145 1.00 86.00 103 ALA A C 1
ATOM 802 O O . ALA A 1 103 ? 12.473 -0.628 6.330 1.00 86.00 103 ALA A O 1
ATOM 803 N N . GLY A 1 104 ? 11.687 -0.497 4.230 1.00 83.19 104 GLY A N 1
ATOM 804 C CA . GLY A 1 104 ? 10.357 -1.028 4.521 1.00 83.19 104 GLY A CA 1
ATOM 805 C C . GLY A 1 104 ? 10.391 -2.489 4.971 1.00 83.19 104 GLY A C 1
ATOM 806 O O . GLY A 1 104 ? 9.742 -2.842 5.956 1.00 83.19 104 GLY A O 1
ATOM 807 N N . GLY A 1 105 ? 11.195 -3.329 4.311 1.00 85.38 105 GLY A N 1
ATOM 808 C CA . GLY A 1 105 ? 11.398 -4.726 4.692 1.00 85.38 105 GLY A CA 1
ATOM 809 C C . GLY A 1 105 ? 11.992 -4.867 6.095 1.00 85.38 105 GLY A C 1
ATOM 810 O O . GLY A 1 105 ? 11.464 -5.621 6.913 1.00 85.38 105 GLY A O 1
ATOM 811 N N . LEU A 1 106 ? 13.027 -4.081 6.420 1.00 90.50 106 LEU A N 1
ATOM 812 C CA . LEU A 1 106 ? 13.614 -4.063 7.765 1.00 90.50 106 LEU A CA 1
ATOM 813 C C . LEU A 1 106 ? 12.607 -3.609 8.830 1.00 90.50 106 LEU A C 1
ATOM 815 O O . LEU A 1 106 ? 12.539 -4.198 9.909 1.00 90.50 106 LEU A O 1
ATOM 819 N N . PHE A 1 107 ? 11.812 -2.577 8.529 1.00 87.25 107 PHE A N 1
ATOM 820 C CA . PHE A 1 107 ? 10.786 -2.068 9.439 1.00 87.25 107 PHE A CA 1
ATOM 821 C C . PHE A 1 107 ? 9.734 -3.134 9.774 1.00 87.25 107 PHE A C 1
ATOM 823 O O . PHE A 1 107 ? 9.384 -3.303 10.945 1.00 87.25 107 PHE A O 1
ATOM 830 N N . LEU A 1 108 ? 9.261 -3.885 8.773 1.00 84.31 108 LEU A N 1
ATOM 831 C CA . LEU A 1 108 ? 8.299 -4.969 8.979 1.00 84.31 108 LEU A CA 1
ATOM 832 C C . LEU A 1 108 ? 8.892 -6.108 9.811 1.00 84.31 108 LEU A C 1
ATOM 834 O O . LEU A 1 108 ? 8.236 -6.571 10.743 1.00 84.31 108 LEU A O 1
ATOM 838 N N . LEU A 1 109 ? 10.135 -6.515 9.532 1.00 87.81 109 LEU A N 1
ATOM 839 C CA . LEU A 1 109 ? 10.834 -7.541 10.312 1.00 87.81 109 LEU A CA 1
ATOM 840 C C . LEU A 1 109 ? 10.982 -7.129 11.779 1.00 87.81 109 LEU A C 1
ATOM 842 O O . LEU A 1 109 ? 10.684 -7.917 12.679 1.00 87.81 109 LEU A O 1
ATOM 846 N N . TRP A 1 110 ? 11.385 -5.882 12.034 1.00 91.19 110 TRP A N 1
ATOM 847 C CA . TRP A 1 110 ? 11.494 -5.350 13.390 1.00 91.19 1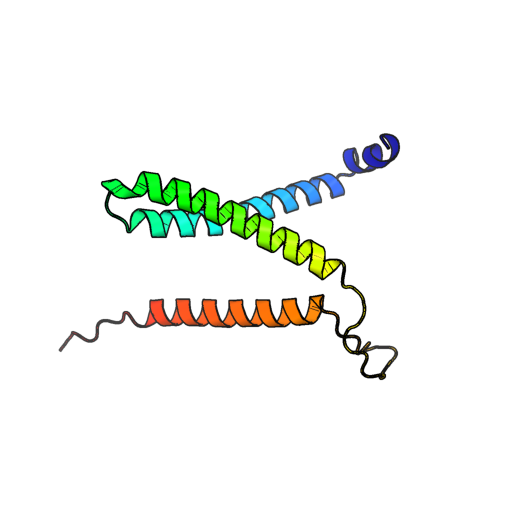10 TRP A CA 1
ATOM 848 C C . TRP A 1 110 ? 10.141 -5.339 14.106 1.00 91.19 110 TRP A C 1
ATOM 850 O O . TRP A 1 110 ? 10.039 -5.833 15.229 1.00 91.19 110 TRP A O 1
ATOM 860 N N . LYS A 1 111 ? 9.092 -4.824 13.453 1.00 81.62 111 LYS A N 1
ATOM 861 C CA . LYS A 1 111 ? 7.745 -4.728 14.029 1.00 81.62 111 LYS A CA 1
ATOM 862 C C . LYS A 1 111 ? 7.160 -6.106 14.335 1.00 81.62 111 LYS A C 1
ATOM 864 O O . LYS A 1 111 ? 6.685 -6.314 15.447 1.00 81.62 111 LYS A O 1
ATOM 869 N N . ALA A 1 112 ? 7.247 -7.045 13.392 1.00 84.81 112 ALA A N 1
ATOM 870 C CA . ALA A 1 112 ? 6.796 -8.421 13.578 1.00 84.81 112 ALA A CA 1
ATOM 871 C C . ALA A 1 112 ? 7.535 -9.097 14.744 1.00 84.81 112 ALA A C 1
ATOM 873 O O . ALA A 1 112 ? 6.903 -9.699 15.608 1.00 84.81 112 ALA A O 1
ATOM 874 N N . THR A 1 113 ? 8.858 -8.916 14.837 1.00 88.00 113 THR A N 1
ATOM 875 C CA . THR A 1 113 ? 9.662 -9.438 15.956 1.00 88.00 113 THR A CA 1
ATOM 876 C C . THR A 1 113 ? 9.225 -8.836 17.294 1.00 88.00 113 THR A C 1
ATOM 878 O O . THR A 1 113 ? 9.053 -9.558 18.273 1.00 88.00 113 THR A O 1
ATOM 881 N N . LYS A 1 114 ? 8.992 -7.518 17.345 1.00 80.50 114 LYS A N 1
ATOM 882 C CA . LYS A 1 114 ? 8.502 -6.804 18.536 1.00 80.50 114 LYS A CA 1
ATOM 883 C C . LYS A 1 114 ? 7.111 -7.272 18.970 1.00 80.50 114 LYS A C 1
ATOM 885 O O . LYS A 1 114 ? 6.899 -7.466 20.163 1.00 80.50 114 LYS A O 1
ATOM 890 N N . GLU A 1 115 ? 6.179 -7.437 18.031 1.00 78.81 115 GLU A N 1
ATOM 891 C CA . GLU A 1 115 ? 4.817 -7.913 18.307 1.00 78.81 115 GLU A CA 1
ATOM 892 C C . GLU A 1 115 ? 4.819 -9.361 18.818 1.00 78.81 115 GLU A C 1
ATOM 894 O O . GLU A 1 115 ? 4.134 -9.656 19.796 1.00 78.81 115 GLU A O 1
ATOM 899 N N . ILE A 1 116 ? 5.651 -10.236 18.238 1.00 79.50 116 ILE A N 1
ATOM 900 C CA . ILE A 1 116 ? 5.824 -11.619 18.710 1.00 79.50 116 ILE A CA 1
ATOM 901 C C . ILE A 1 116 ? 6.436 -11.642 20.117 1.00 79.50 116 ILE A C 1
ATOM 903 O O . ILE A 1 116 ? 5.913 -12.324 20.994 1.00 79.50 116 ILE A O 1
ATOM 907 N N . HIS A 1 117 ? 7.500 -10.876 20.369 1.00 77.81 117 HIS A N 1
ATOM 908 C CA . HIS A 1 117 ? 8.151 -10.836 21.684 1.00 77.81 117 HIS A CA 1
ATOM 909 C C . HIS A 1 117 ? 7.183 -10.380 22.789 1.00 77.81 117 HIS A C 1
ATOM 911 O O . HIS A 1 117 ? 7.119 -10.981 23.855 1.00 77.81 117 HIS A O 1
ATOM 917 N N . HIS A 1 118 ? 6.337 -9.387 22.498 1.00 64.69 118 HIS A N 1
ATOM 918 C CA . HIS A 1 118 ? 5.340 -8.900 23.452 1.00 64.69 118 HIS A CA 1
ATOM 919 C C . HIS A 1 118 ? 4.188 -9.887 23.710 1.00 64.69 118 HIS A C 1
ATOM 921 O O . HIS A 1 118 ? 3.616 -9.884 24.797 1.00 64.69 118 HIS A O 1
ATOM 927 N N . ALA A 1 119 ? 3.836 -10.730 22.734 1.00 66.56 119 ALA A N 1
ATOM 928 C CA . ALA A 1 119 ? 2.837 -11.783 22.916 1.00 66.56 119 ALA A CA 1
ATOM 929 C C . ALA A 1 119 ? 3.370 -12.950 23.770 1.00 66.56 119 ALA A C 1
ATOM 931 O O . ALA A 1 119 ? 2.613 -13.556 24.529 1.00 66.56 119 ALA A O 1
ATOM 932 N N . VAL A 1 120 ? 4.671 -13.243 23.672 1.00 71.00 120 VAL A N 1
ATOM 933 C CA . VAL A 1 120 ? 5.328 -14.378 24.343 1.00 71.00 120 VAL A CA 1
ATOM 934 C C . VAL A 1 120 ? 5.698 -14.073 25.806 1.00 71.00 120 VAL A C 1
ATOM 936 O O . VAL A 1 120 ? 5.633 -14.968 26.647 1.00 71.00 120 VAL A O 1
ATOM 939 N N . ASP A 1 121 ? 5.971 -12.813 26.160 1.00 62.06 121 ASP A N 1
ATOM 940 C CA . ASP A 1 121 ? 6.366 -12.415 27.526 1.00 62.06 121 ASP A CA 1
ATOM 941 C C . ASP A 1 121 ? 5.220 -12.394 28.564 1.00 62.06 121 ASP A C 1
ATOM 943 O O . ASP A 1 121 ? 5.421 -12.018 29.716 1.00 62.06 121 ASP A O 1
ATOM 947 N N . THR A 1 122 ? 4.011 -12.850 28.219 1.00 56.91 122 THR A N 1
ATOM 948 C CA . THR A 1 122 ? 2.884 -12.950 29.173 1.00 56.91 122 THR A CA 1
ATOM 949 C C . THR A 1 122 ? 2.895 -14.221 30.034 1.00 56.91 122 THR A C 1
ATOM 951 O O . THR A 1 122 ? 1.877 -14.573 30.630 1.00 56.91 122 THR A O 1
ATOM 954 N N . THR A 1 123 ? 4.041 -14.900 30.170 1.00 55.50 123 THR A N 1
ATOM 955 C CA . THR A 1 123 ? 4.167 -16.029 31.106 1.00 55.50 123 THR A CA 1
ATOM 956 C C . THR A 1 123 ? 3.997 -15.518 32.547 1.00 55.50 123 THR A C 1
ATOM 958 O O . THR A 1 123 ? 4.802 -14.705 33.003 1.00 55.50 123 THR A O 1
ATOM 961 N N . PRO A 1 124 ? 2.968 -15.962 33.293 1.00 53.03 124 PRO A N 1
ATOM 962 C CA . PRO A 1 124 ? 2.739 -15.513 34.657 1.00 53.03 124 PRO A CA 1
ATOM 963 C C . PRO A 1 124 ? 3.819 -16.098 35.572 1.00 53.03 124 PRO A C 1
ATOM 965 O O . PRO A 1 124 ? 3.773 -17.274 35.925 1.00 53.03 124 PRO A O 1
ATOM 968 N N . SER A 1 125 ? 4.775 -15.277 36.011 1.00 57.06 125 SER A N 1
ATOM 969 C CA . SER A 1 125 ? 5.623 -15.607 37.161 1.00 57.06 125 SER A CA 1
ATOM 970 C C . SER A 1 125 ? 4.834 -15.358 38.453 1.00 57.06 125 SER A C 1
ATOM 972 O O . SER A 1 125 ? 5.084 -14.399 39.174 1.00 57.06 125 SER A O 1
ATOM 974 N N . ASN A 1 126 ? 3.813 -16.171 38.709 1.00 55.84 126 ASN A N 1
ATOM 975 C CA . ASN A 1 126 ? 3.133 -16.241 40.002 1.00 55.84 126 ASN A CA 1
ATOM 976 C C . ASN A 1 126 ? 2.612 -17.664 40.204 1.00 55.84 126 ASN A C 1
ATOM 978 O O . ASN A 1 126 ? 1.422 -17.942 40.081 1.00 55.84 126 ASN A O 1
ATOM 982 N N . ALA A 1 127 ? 3.538 -18.572 40.484 1.00 50.53 127 ALA A N 1
ATOM 983 C CA . ALA A 1 127 ? 3.252 -19.824 41.163 1.00 50.53 127 ALA A CA 1
ATOM 984 C C . ALA A 1 127 ? 4.538 -20.300 41.846 1.00 50.53 127 ALA A C 1
ATOM 986 O O . ALA A 1 127 ? 5.306 -21.050 41.246 1.00 50.53 127 ALA A O 1
ATOM 987 N N . MET A 1 128 ? 4.789 -19.782 43.053 1.00 43.38 128 MET A N 1
ATOM 988 C CA . MET A 1 128 ? 5.148 -20.521 44.278 1.00 43.38 128 MET A CA 1
ATOM 989 C C . MET A 1 128 ? 5.489 -19.541 45.399 1.00 43.38 128 MET A C 1
ATOM 991 O O . MET A 1 128 ? 6.366 -18.677 45.185 1.00 43.38 128 MET A O 1
#

Radius of gyration: 22.27 Å; Cα contacts (8 Å, |Δi|>4): 50; chains: 1; bounding box: 51×30×74 Å